Protein AF-A0A7Y2SRS8-F1 (afdb_monomer_lite)

Radius of gyration: 18.99 Å; chains: 1; bounding box: 38×44×47 Å

Foldseek 3Di:
DLVLLLVLLVVLLVVLVFPFDSVLLSVLLVVLCPLVVVLVVLVVVLCVPLVCCVPVPDDGDVVSVVSVVVSVVSNVVSNVSSLQSSLVSSCVRRVHDSVSSNVSNVVSVCVVVVVVVVVVVVVVVVVVVVVD

Secondary structure (DSSP, 8-state):
-HHHHHHHHHHHHHHTT----HHHHHHHHHHHHHHHHHHHHHHHHHHHH-HHHHHT-S---HHHHHHHHHHHHHHHHHHHHHHHHHHHHHHHHHT--HHHHHHHHHHHHHHHHHHHHHHHHHHHHHHHHH--

pLDDT: mean 85.61, std 8.34, range [48.44, 96.94]

Structure (mmCIF, N/CA/C/O backbone):
data_AF-A0A7Y2SRS8-F1
#
_entry.id   AF-A0A7Y2SRS8-F1
#
loop_
_atom_site.group_PDB
_atom_site.id
_atom_site.type_symbol
_atom_site.label_atom_id
_atom_site.label_alt_id
_atom_site.label_comp_id
_atom_site.label_asym_id
_atom_site.label_entity_id
_atom_site.label_seq_id
_atom_site.pdbx_PDB_ins_code
_atom_site.Cartn_x
_atom_site.Cartn_y
_atom_site.Cartn_z
_atom_site.occupancy
_atom_site.B_iso_or_equiv
_atom_site.auth_seq_id
_atom_site.auth_comp_id
_atom_site.auth_asym_id
_atom_site.auth_atom_id
_atom_site.pdbx_PDB_model_num
ATOM 1 N N . ALA A 1 1 ? -10.007 -7.774 -0.965 1.00 58.06 1 ALA A N 1
ATOM 2 C CA . ALA A 1 1 ? -9.001 -7.180 -0.054 1.00 58.06 1 ALA A CA 1
ATOM 3 C C . ALA A 1 1 ? -9.619 -6.238 0.989 1.00 58.06 1 ALA A C 1
ATOM 5 O O . ALA A 1 1 ? -9.533 -6.548 2.168 1.00 58.06 1 ALA A O 1
ATOM 6 N N . LEU A 1 2 ? -10.290 -5.143 0.593 1.00 61.31 2 LEU A N 1
ATOM 7 C CA . LEU A 1 2 ? -10.802 -4.108 1.519 1.00 61.31 2 LEU A CA 1
ATOM 8 C C . LEU A 1 2 ? -11.770 -4.617 2.604 1.00 61.31 2 LEU A C 1
ATOM 10 O O . LEU A 1 2 ? -11.689 -4.177 3.746 1.00 61.31 2 LEU A O 1
ATOM 14 N N . VAL A 1 3 ? -12.655 -5.565 2.274 1.00 69.94 3 VAL A N 1
ATOM 15 C CA . VAL A 1 3 ? -13.598 -6.151 3.246 1.00 69.94 3 VAL A CA 1
ATOM 16 C C . VAL A 1 3 ? -12.857 -6.960 4.317 1.00 69.94 3 VAL A C 1
ATOM 18 O O . VAL A 1 3 ? -13.053 -6.721 5.504 1.00 69.94 3 VAL A O 1
ATOM 21 N N . ILE A 1 4 ? -11.954 -7.858 3.909 1.00 71.69 4 ILE A N 1
ATOM 22 C CA . ILE A 1 4 ? -11.158 -8.702 4.818 1.00 71.69 4 ILE A CA 1
ATOM 23 C C . ILE A 1 4 ? -10.195 -7.843 5.653 1.00 71.69 4 ILE A C 1
ATOM 25 O O . ILE A 1 4 ? -10.152 -7.979 6.873 1.00 71.69 4 ILE A O 1
ATOM 29 N N . GLY A 1 5 ? -9.484 -6.903 5.020 1.00 70.94 5 GLY A N 1
ATOM 30 C CA . GLY A 1 5 ? -8.592 -5.969 5.713 1.00 70.94 5 GLY A CA 1
ATOM 31 C C . GLY A 1 5 ? -9.335 -5.091 6.721 1.00 70.94 5 GLY A C 1
ATOM 32 O O . GLY A 1 5 ? -8.881 -4.929 7.849 1.00 70.94 5 GLY A O 1
ATOM 33 N N . GLY A 1 6 ? -10.524 -4.595 6.366 1.00 71.75 6 GLY A N 1
ATOM 34 C CA . GLY A 1 6 ? -11.374 -3.828 7.278 1.00 71.75 6 GLY A CA 1
ATOM 35 C C . GLY A 1 6 ? -11.867 -4.636 8.481 1.00 71.75 6 GLY A C 1
ATOM 36 O O . GLY A 1 6 ? -11.939 -4.095 9.583 1.00 71.75 6 GLY A O 1
ATOM 37 N N . VAL A 1 7 ? -12.169 -5.927 8.303 1.00 79.62 7 VAL A N 1
ATOM 38 C CA . VAL A 1 7 ? -12.534 -6.827 9.410 1.00 79.62 7 VAL A CA 1
ATOM 39 C C . VAL A 1 7 ? -11.340 -7.053 10.337 1.00 79.62 7 VAL A C 1
ATOM 41 O O . VAL A 1 7 ? -11.478 -6.865 11.543 1.00 79.62 7 VAL A O 1
ATOM 44 N N . LEU A 1 8 ? -10.166 -7.385 9.792 1.00 78.69 8 LEU A N 1
ATOM 45 C CA . LEU A 1 8 ? -8.952 -7.610 10.584 1.00 78.69 8 LEU A CA 1
ATOM 46 C C . LEU A 1 8 ? -8.548 -6.365 11.377 1.00 78.69 8 LEU A C 1
ATOM 48 O O . LEU A 1 8 ? -8.321 -6.455 12.581 1.00 78.69 8 LEU A O 1
ATOM 52 N N . LEU A 1 9 ? -8.534 -5.196 10.733 1.00 75.56 9 LEU A N 1
ATOM 53 C CA . LEU A 1 9 ? -8.201 -3.929 11.385 1.00 75.56 9 LEU A CA 1
ATOM 54 C C . LEU A 1 9 ? -9.210 -3.552 12.466 1.00 75.56 9 LEU A C 1
ATOM 56 O O . LEU A 1 9 ? -8.812 -3.089 13.531 1.00 75.56 9 LEU A O 1
ATOM 60 N N . ARG A 1 10 ? -10.504 -3.799 12.240 1.00 80.56 10 ARG A N 1
ATOM 61 C CA . ARG A 1 10 ? -11.531 -3.566 13.260 1.00 80.56 10 ARG A CA 1
ATOM 62 C C . ARG A 1 10 ? -11.349 -4.488 14.464 1.00 80.56 10 ARG A C 1
ATOM 64 O O . ARG A 1 10 ? -11.487 -4.033 15.598 1.00 80.56 10 ARG A O 1
ATOM 71 N N . THR A 1 11 ? -11.065 -5.768 14.234 1.00 79.19 11 THR A N 1
ATOM 72 C CA . THR A 1 11 ? -10.855 -6.752 15.304 1.00 79.19 11 THR A CA 1
ATOM 73 C C . THR A 1 11 ? -9.582 -6.444 16.090 1.00 79.19 11 THR A C 1
ATOM 75 O O . THR A 1 11 ? -9.633 -6.376 17.316 1.00 79.19 11 THR A O 1
ATOM 78 N N . ALA A 1 12 ? -8.472 -6.153 15.407 1.00 75.69 12 ALA A N 1
ATOM 79 C CA . ALA A 1 12 ? -7.213 -5.758 16.036 1.00 75.69 12 ALA A CA 1
ATOM 80 C C . ALA A 1 12 ? -7.346 -4.426 16.793 1.00 75.69 12 ALA A C 1
ATOM 82 O O . ALA A 1 12 ? -6.947 -4.329 17.950 1.00 75.69 12 ALA A O 1
ATOM 83 N N . GLY A 1 13 ? -7.983 -3.418 16.188 1.00 72.00 13 GLY A N 1
ATOM 84 C CA . GLY A 1 13 ? -8.231 -2.120 16.816 1.00 72.00 13 GLY A CA 1
ATOM 85 C C . GLY A 1 13 ? -9.097 -2.223 18.071 1.00 72.00 13 GLY A C 1
ATOM 86 O O . GLY A 1 13 ? -8.823 -1.547 19.058 1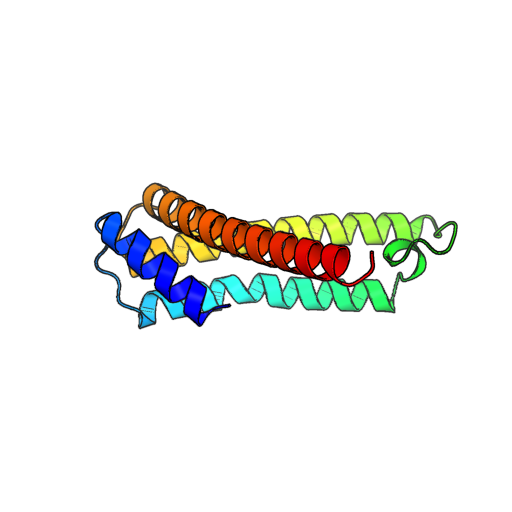.00 72.00 13 GLY A O 1
ATOM 87 N N . ARG A 1 14 ? -10.100 -3.111 18.082 1.00 81.25 14 ARG A N 1
ATOM 88 C CA . ARG A 1 14 ? -10.890 -3.423 19.287 1.00 81.25 14 ARG A CA 1
ATOM 89 C C . ARG A 1 14 ? -10.083 -4.155 20.352 1.00 81.25 14 ARG A C 1
ATOM 91 O O . ARG A 1 14 ? -10.175 -3.788 21.517 1.00 81.25 14 ARG A O 1
ATOM 98 N N . GLY A 1 15 ? -9.279 -5.144 19.959 1.00 74.38 15 GLY A N 1
ATOM 99 C CA . GLY A 1 15 ? -8.370 -5.849 20.871 1.00 74.38 15 GLY A CA 1
ATOM 100 C C . GLY A 1 15 ? -7.358 -4.906 21.525 1.00 74.38 15 GLY A C 1
ATOM 101 O O . GLY A 1 15 ? -7.018 -5.065 22.691 1.00 74.38 15 GLY A O 1
ATOM 102 N N . LEU A 1 16 ? -6.960 -3.854 20.809 1.00 77.81 16 LEU A N 1
ATOM 103 C CA . LEU A 1 16 ? -6.149 -2.758 21.324 1.00 77.81 16 LEU A CA 1
ATOM 104 C C . LEU A 1 16 ? -6.997 -1.612 21.888 1.00 77.81 16 LEU A C 1
ATOM 106 O O . LEU A 1 16 ? -6.545 -0.475 21.837 1.00 77.81 16 LEU A O 1
ATOM 110 N N . GLY A 1 17 ? -8.188 -1.865 22.439 1.00 75.50 17 GLY A N 1
ATOM 111 C CA . GLY A 1 17 ? -8.979 -0.907 23.228 1.00 75.50 17 GLY A CA 1
ATOM 112 C C . GLY A 1 17 ? -9.702 0.199 22.450 1.00 75.50 17 GLY A C 1
ATOM 113 O O . GLY A 1 17 ? -10.091 1.198 23.046 1.00 75.50 17 GLY A O 1
ATOM 114 N N . GLY A 1 18 ? -9.866 0.056 21.137 1.00 77.50 18 GLY A N 1
ATOM 115 C CA . GLY A 1 18 ? -10.568 1.016 20.289 1.00 77.50 18 GLY A CA 1
ATOM 116 C C . GLY A 1 18 ? -12.067 0.746 20.137 1.00 77.50 18 GLY A C 1
ATOM 117 O O . GLY A 1 18 ? -12.487 -0.401 19.991 1.00 77.50 18 GLY A O 1
ATOM 118 N N . ALA A 1 19 ? -12.879 1.802 20.047 1.00 79.62 19 ALA A N 1
ATOM 119 C CA . ALA A 1 19 ? -14.348 1.707 19.977 1.00 79.62 19 ALA A CA 1
ATOM 120 C C . ALA A 1 19 ? -14.936 1.789 18.548 1.00 79.62 19 ALA A C 1
ATOM 122 O O . ALA A 1 19 ? -16.150 1.861 18.365 1.00 79.62 19 ALA A O 1
ATOM 123 N N . GLY A 1 20 ? -14.085 1.763 17.520 1.00 73.56 20 GLY A N 1
ATOM 124 C CA . GLY A 1 20 ? -14.462 2.084 16.144 1.00 73.56 20 GLY A CA 1
ATOM 125 C C . GLY A 1 20 ? -15.493 1.171 15.480 1.00 73.56 20 GLY A C 1
ATOM 126 O O . GLY A 1 20 ? -15.472 -0.062 15.603 1.00 73.56 20 GLY A O 1
ATOM 127 N N . GLY A 1 21 ? -16.395 1.799 14.720 1.00 78.44 21 GLY A N 1
ATOM 128 C CA . GLY A 1 21 ? -17.365 1.138 13.847 1.00 78.44 21 GLY A CA 1
ATOM 129 C C . GLY A 1 21 ? -16.779 0.775 12.474 1.00 78.44 21 GLY A C 1
ATOM 130 O O . GLY A 1 21 ? -15.850 1.409 11.984 1.00 78.44 21 GLY A O 1
ATOM 131 N N . ALA A 1 22 ? -17.355 -0.227 11.796 1.00 77.25 22 ALA A N 1
ATOM 132 C CA . ALA A 1 22 ? -16.854 -0.682 10.485 1.00 77.25 22 ALA A CA 1
ATOM 133 C C . ALA A 1 22 ? -16.962 0.392 9.397 1.00 77.25 22 ALA A C 1
ATOM 135 O O . ALA A 1 22 ? -16.149 0.388 8.480 1.00 77.25 22 ALA A O 1
ATOM 136 N N . GLY A 1 23 ? -17.949 1.292 9.479 1.00 79.56 23 GLY A N 1
ATOM 137 C CA . GLY A 1 23 ? -18.079 2.404 8.536 1.00 79.56 23 GLY A CA 1
ATOM 138 C C . GLY A 1 23 ? -16.846 3.309 8.549 1.00 79.56 23 GLY A C 1
ATOM 139 O O . GLY A 1 23 ? -16.258 3.535 7.497 1.00 79.56 23 GLY A O 1
ATOM 140 N N . ALA A 1 24 ? -16.408 3.720 9.742 1.00 81.06 24 ALA A N 1
ATOM 141 C CA . ALA A 1 24 ? -15.254 4.599 9.930 1.00 81.06 24 ALA A CA 1
ATOM 142 C C . ALA A 1 24 ? -13.924 3.934 9.530 1.00 81.06 24 ALA A C 1
ATOM 144 O O . ALA A 1 24 ? -13.079 4.554 8.888 1.00 81.06 24 ALA A O 1
ATOM 145 N N . VAL A 1 25 ? -13.746 2.644 9.841 1.00 79.94 25 VAL A N 1
ATOM 146 C CA . VAL A 1 25 ? -12.550 1.896 9.407 1.00 79.94 25 VAL A CA 1
ATOM 147 C C . VAL A 1 25 ? -12.502 1.788 7.878 1.00 79.94 25 VAL A C 1
ATOM 149 O O . VAL A 1 25 ? -11.448 1.974 7.273 1.00 79.94 25 VAL A O 1
ATOM 152 N N . ARG A 1 26 ? -13.646 1.533 7.225 1.00 81.25 26 ARG A N 1
ATOM 153 C CA . ARG A 1 26 ? -13.722 1.455 5.757 1.00 81.25 26 ARG A CA 1
ATOM 154 C C . ARG A 1 26 ? -13.462 2.795 5.079 1.00 81.25 26 ARG A C 1
ATOM 156 O O . ARG A 1 26 ? -12.784 2.802 4.059 1.00 81.25 26 ARG A O 1
ATOM 163 N N . SER A 1 27 ? -13.971 3.905 5.615 1.00 81.81 27 SER A N 1
ATOM 164 C CA . SER A 1 27 ? -13.697 5.227 5.043 1.00 81.81 27 SER A CA 1
ATOM 165 C C . SER A 1 27 ? -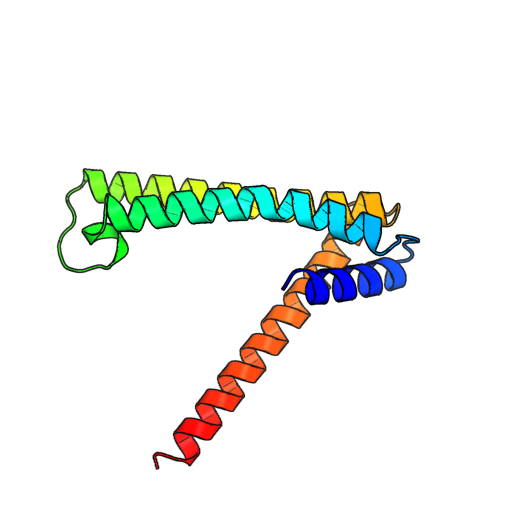12.216 5.589 5.157 1.00 81.81 27 SER A C 1
ATOM 167 O O . SER A 1 27 ? -11.639 6.066 4.186 1.00 81.81 27 SER A O 1
ATOM 169 N N . GLY A 1 28 ? -11.571 5.284 6.289 1.00 81.25 28 GLY A N 1
ATOM 170 C CA . GLY A 1 28 ? -10.120 5.445 6.443 1.00 81.25 28 GLY A CA 1
ATOM 171 C C . GLY A 1 28 ? -9.319 4.607 5.437 1.00 81.25 28 GLY A C 1
ATOM 172 O O . GLY A 1 28 ? -8.396 5.107 4.798 1.00 81.25 28 GLY A O 1
ATOM 173 N N . LEU A 1 29 ? -9.722 3.351 5.221 1.00 80.69 29 LEU A N 1
ATOM 174 C CA . LEU A 1 29 ? -9.115 2.484 4.206 1.00 80.69 29 LEU A CA 1
ATOM 175 C C . LEU A 1 29 ? -9.341 2.968 2.769 1.00 80.69 29 LEU A C 1
ATOM 177 O O . LEU A 1 29 ? -8.460 2.793 1.930 1.00 80.69 29 LEU A O 1
ATOM 181 N N . ALA A 1 30 ? -10.495 3.566 2.471 1.00 86.44 30 ALA A N 1
ATOM 182 C CA . ALA A 1 30 ? -10.773 4.115 1.147 1.00 86.44 30 ALA A CA 1
ATOM 183 C C . ALA A 1 30 ? -9.799 5.254 0.803 1.00 86.44 30 ALA A C 1
ATOM 185 O O . ALA A 1 30 ? -9.268 5.292 -0.303 1.00 86.44 30 ALA A O 1
ATOM 186 N N . TRP A 1 31 ? -9.482 6.117 1.772 1.00 85.69 31 TRP A N 1
ATOM 187 C CA . TRP A 1 31 ? -8.459 7.153 1.600 1.00 85.69 31 TRP A CA 1
ATOM 188 C C . TRP A 1 31 ? -7.059 6.571 1.415 1.00 85.69 31 TRP A C 1
ATOM 190 O O . TRP A 1 31 ? -6.316 7.020 0.545 1.00 85.69 31 TRP A O 1
ATOM 200 N N . ALA A 1 32 ? -6.719 5.521 2.163 1.00 87.94 32 ALA A N 1
ATOM 201 C CA . ALA A 1 32 ? -5.450 4.817 1.993 1.00 87.94 32 ALA A CA 1
ATOM 202 C C . ALA A 1 32 ? -5.308 4.121 0.625 1.00 87.94 32 ALA A C 1
ATOM 204 O O . ALA A 1 32 ? -4.186 3.832 0.204 1.00 87.94 32 ALA A O 1
ATOM 205 N N . ALA A 1 33 ? -6.417 3.864 -0.077 1.00 87.94 33 ALA A N 1
ATOM 206 C CA . ALA A 1 33 ? -6.413 3.286 -1.418 1.00 87.94 33 ALA A CA 1
ATOM 207 C C . ALA A 1 33 ? -6.096 4.311 -2.523 1.00 87.94 33 ALA A C 1
ATOM 209 O O . ALA A 1 33 ? -5.646 3.910 -3.594 1.00 87.94 33 ALA A O 1
ATOM 210 N N . ALA A 1 34 ? -6.273 5.616 -2.288 1.00 90.25 34 ALA A N 1
ATOM 211 C CA . ALA A 1 34 ? -6.011 6.633 -3.309 1.00 90.25 34 ALA A CA 1
ATOM 212 C C . ALA A 1 34 ? -4.535 6.664 -3.774 1.00 90.25 34 ALA A C 1
ATOM 214 O O . ALA A 1 34 ? -4.308 6.620 -4.985 1.00 90.25 34 ALA A O 1
ATOM 215 N N . PRO A 1 35 ? -3.518 6.622 -2.882 1.00 91.38 35 PRO A N 1
ATOM 216 C CA . PRO A 1 35 ? -2.124 6.490 -3.313 1.00 91.38 35 PRO A CA 1
ATOM 217 C C . PRO A 1 35 ? -1.841 5.189 -4.075 1.00 91.38 35 PRO A C 1
ATOM 219 O O . PRO A 1 35 ? -1.018 5.185 -4.983 1.00 91.38 35 PRO A O 1
ATOM 222 N N . GLN A 1 36 ? -2.544 4.097 -3.754 1.00 92.00 36 GLN A N 1
ATOM 223 C CA . GLN A 1 36 ? -2.402 2.822 -4.468 1.00 92.00 36 GLN A CA 1
ATOM 224 C C . GLN A 1 36 ? -2.959 2.913 -5.891 1.00 92.00 36 GLN A C 1
ATOM 226 O O . GLN A 1 36 ? -2.338 2.422 -6.829 1.00 92.00 36 GLN A O 1
ATOM 231 N N . ALA A 1 37 ? -4.100 3.585 -6.071 1.00 92.12 37 ALA A N 1
ATOM 232 C CA . ALA A 1 37 ? -4.658 3.849 -7.393 1.00 92.12 37 ALA A CA 1
ATOM 233 C C . ALA A 1 37 ? -3.717 4.731 -8.232 1.00 92.12 37 ALA A C 1
ATOM 235 O O . ALA A 1 37 ? -3.480 4.430 -9.399 1.00 92.12 37 ALA A O 1
ATOM 236 N N . ALA A 1 38 ? -3.123 5.768 -7.633 1.00 93.31 38 ALA A N 1
ATOM 237 C CA . ALA A 1 38 ? -2.107 6.585 -8.297 1.00 93.31 38 ALA A CA 1
ATOM 238 C C . ALA A 1 38 ? -0.865 5.760 -8.678 1.00 93.31 38 ALA A C 1
ATOM 240 O O . ALA A 1 38 ? -0.378 5.867 -9.801 1.00 93.31 38 ALA A O 1
ATOM 241 N N . GLY A 1 39 ? -0.397 4.887 -7.780 1.00 94.50 39 GLY A N 1
ATOM 242 C CA . GLY A 1 39 ? 0.711 3.969 -8.048 1.00 94.50 39 GLY A CA 1
ATOM 243 C C . GLY A 1 39 ? 0.399 3.040 -9.219 1.00 94.50 39 GLY A C 1
ATOM 244 O O . GLY A 1 39 ? 1.210 2.902 -10.128 1.00 94.50 39 GLY A O 1
ATOM 245 N N . LEU A 1 40 ? -0.813 2.485 -9.280 1.00 92.81 40 LEU A N 1
ATOM 246 C CA . LEU A 1 40 ? -1.241 1.661 -10.410 1.0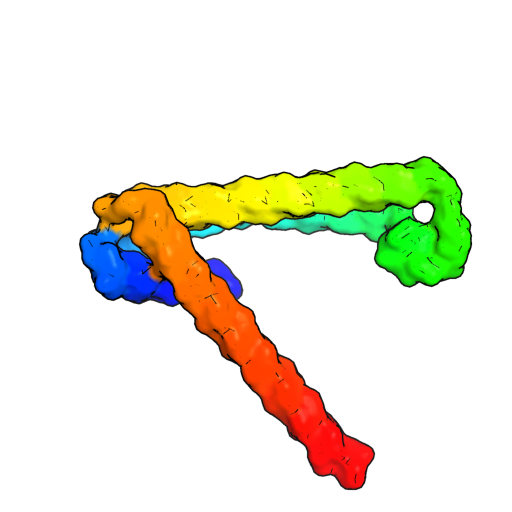0 92.81 40 LEU A CA 1
ATOM 247 C C . LEU A 1 40 ? -1.176 2.427 -11.740 1.00 92.81 40 LEU A C 1
ATOM 249 O O . LEU A 1 40 ? -0.706 1.877 -12.731 1.00 92.81 40 LEU A O 1
ATOM 253 N N . LEU A 1 41 ? -1.600 3.694 -11.767 1.00 94.88 41 LEU A N 1
ATOM 254 C CA . LEU A 1 41 ? -1.504 4.526 -12.971 1.00 94.88 41 LEU A CA 1
ATOM 255 C C . LEU A 1 41 ? -0.049 4.772 -13.388 1.00 94.88 41 LEU A C 1
ATOM 257 O O . LEU A 1 41 ? 0.261 4.677 -14.574 1.00 94.88 41 LEU A O 1
ATOM 261 N N . ILE A 1 42 ? 0.847 5.033 -12.429 1.00 94.06 42 ILE A N 1
ATOM 262 C CA . ILE A 1 42 ? 2.289 5.160 -12.698 1.00 94.06 42 ILE A CA 1
ATOM 263 C C . ILE A 1 42 ? 2.825 3.859 -13.286 1.00 94.06 42 ILE A C 1
ATOM 265 O O . ILE A 1 42 ? 3.508 3.890 -14.304 1.00 94.06 42 ILE A O 1
ATOM 269 N N . TRP A 1 43 ? 2.477 2.718 -12.692 1.00 93.88 43 TRP A N 1
ATOM 270 C CA . TRP A 1 43 ? 2.907 1.412 -13.177 1.00 93.88 43 TRP A CA 1
ATOM 271 C C . TRP A 1 43 ? 2.431 1.149 -14.609 1.00 93.88 43 TRP A C 1
ATOM 273 O O . TRP A 1 43 ? 3.241 0.804 -15.463 1.00 93.88 43 TRP A O 1
ATOM 283 N N . LEU A 1 44 ? 1.153 1.400 -14.914 1.00 94.12 44 LEU A N 1
ATOM 284 C CA . LEU A 1 44 ? 0.623 1.286 -16.278 1.00 94.12 44 LEU A CA 1
ATOM 285 C C . LEU A 1 44 ? 1.363 2.212 -17.257 1.00 94.12 44 LEU A C 1
ATOM 287 O O . LEU A 1 44 ? 1.690 1.799 -18.370 1.00 94.12 44 LEU A O 1
ATOM 291 N N . GLY A 1 45 ? 1.679 3.438 -16.831 1.00 92.88 45 GLY A N 1
ATOM 292 C CA . GLY A 1 45 ? 2.504 4.369 -17.597 1.00 92.88 45 GLY A CA 1
ATOM 293 C C . GLY A 1 45 ? 3.916 3.839 -17.855 1.00 92.88 45 GLY A C 1
ATOM 294 O O . GLY A 1 45 ? 4.403 3.940 -18.978 1.00 92.88 45 GLY A O 1
ATOM 295 N N . GLN A 1 46 ? 4.560 3.216 -16.864 1.00 91.69 46 GLN A N 1
ATOM 296 C CA . GLN A 1 46 ? 5.880 2.601 -17.037 1.00 91.69 46 GLN A CA 1
ATOM 297 C C . GLN A 1 46 ? 5.854 1.482 -18.076 1.00 91.69 46 GLN A C 1
ATOM 299 O O . GLN A 1 46 ? 6.703 1.459 -18.967 1.00 91.69 46 GLN A O 1
ATOM 304 N N . LEU A 1 47 ? 4.857 0.596 -18.001 1.00 90.12 47 LEU A N 1
ATOM 305 C CA . LEU A 1 47 ? 4.717 -0.504 -18.954 1.00 90.12 47 LEU A CA 1
ATOM 306 C C . LEU A 1 47 ? 4.530 -0.001 -20.391 1.00 90.12 47 LEU A C 1
ATOM 308 O O . LEU A 1 47 ? 5.044 -0.615 -21.322 1.00 90.12 47 LEU A O 1
ATOM 312 N N . ALA A 1 48 ? 3.807 1.108 -20.568 1.00 91.75 48 ALA A N 1
ATOM 313 C CA . ALA A 1 48 ? 3.542 1.690 -21.880 1.00 91.75 48 ALA A CA 1
ATOM 314 C C . ALA A 1 48 ? 4.725 2.505 -22.434 1.00 91.75 48 ALA A C 1
ATOM 316 O O . ALA A 1 48 ? 4.996 2.451 -23.632 1.00 91.75 48 ALA A O 1
ATOM 317 N N . LEU A 1 49 ? 5.413 3.276 -21.585 1.00 92.00 49 LEU A N 1
ATOM 318 C CA . LEU A 1 49 ? 6.376 4.297 -22.020 1.00 92.00 49 LEU A CA 1
ATOM 319 C C . LEU A 1 49 ? 7.839 3.854 -21.919 1.00 92.00 49 LEU A C 1
ATOM 321 O O . LEU A 1 49 ? 8.668 4.308 -22.705 1.00 92.00 49 LEU A O 1
ATOM 325 N N . ILE A 1 50 ? 8.169 2.983 -20.963 1.00 92.00 50 ILE A N 1
ATOM 326 C CA . ILE A 1 50 ? 9.531 2.478 -20.732 1.00 92.00 50 ILE A CA 1
ATOM 327 C C . ILE A 1 50 ? 9.551 0.942 -20.602 1.00 92.00 50 ILE A C 1
ATOM 329 O O . ILE A 1 50 ? 10.023 0.390 -19.599 1.00 92.00 50 ILE A O 1
ATOM 333 N N . PRO A 1 51 ? 9.044 0.207 -21.613 1.00 87.44 51 PRO A N 1
ATOM 334 C CA . PRO A 1 51 ? 8.900 -1.246 -21.540 1.00 87.44 51 PRO A CA 1
ATOM 335 C C . PRO A 1 51 ? 10.241 -1.981 -21.427 1.00 87.44 51 PRO A C 1
ATOM 337 O O . PRO A 1 51 ? 10.311 -3.003 -20.747 1.00 87.44 51 PRO A O 1
ATOM 340 N N . ALA A 1 52 ? 11.320 -1.469 -22.034 1.00 86.31 52 ALA A N 1
ATOM 341 C CA . ALA A 1 52 ? 12.626 -2.131 -21.987 1.00 86.31 52 ALA A CA 1
ATOM 342 C C . ALA A 1 52 ? 13.187 -2.173 -20.555 1.00 86.31 52 ALA A C 1
ATOM 344 O O . ALA A 1 52 ? 13.594 -3.238 -20.094 1.00 86.31 52 ALA A O 1
ATOM 345 N N . ALA A 1 53 ? 13.106 -1.053 -19.827 1.00 84.75 53 ALA A N 1
ATOM 346 C CA . ALA A 1 53 ? 13.478 -0.983 -18.412 1.00 84.75 53 ALA A CA 1
ATOM 347 C C . ALA A 1 53 ? 12.501 -1.743 -17.487 1.00 84.75 53 ALA A C 1
ATOM 349 O O . ALA A 1 53 ? 12.886 -2.167 -16.401 1.00 84.75 53 ALA A O 1
ATOM 350 N N . SER A 1 54 ? 11.243 -1.938 -17.905 1.00 84.56 54 SER A N 1
ATOM 351 C CA . SER A 1 54 ? 10.213 -2.606 -17.090 1.00 84.56 54 SER A CA 1
ATOM 352 C C . SER A 1 54 ? 10.233 -4.136 -17.197 1.00 84.56 54 SER A C 1
ATOM 354 O O . SER A 1 54 ? 9.927 -4.817 -16.221 1.00 84.56 54 SER A O 1
ATOM 356 N N . PHE A 1 55 ? 10.577 -4.683 -18.368 1.00 83.38 55 PHE A N 1
ATOM 357 C CA . PHE A 1 55 ? 10.513 -6.125 -18.649 1.00 83.38 55 PHE A CA 1
ATOM 358 C C . PHE A 1 55 ? 11.883 -6.795 -18.860 1.00 83.38 55 PHE A C 1
ATOM 360 O O . PHE A 1 55 ? 11.940 -8.018 -18.946 1.00 83.38 55 PHE A O 1
ATOM 367 N N . GLY A 1 56 ? 12.985 -6.037 -18.929 1.00 70.19 56 GLY A N 1
ATOM 368 C CA . GLY A 1 56 ? 14.346 -6.596 -18.952 1.00 70.19 56 GLY A CA 1
ATOM 369 C C . GLY A 1 56 ? 14.763 -7.262 -20.271 1.00 70.19 56 GLY A C 1
ATOM 370 O O . GLY A 1 56 ? 15.565 -8.190 -20.264 1.00 70.19 56 GLY A O 1
ATOM 371 N N . GLY A 1 57 ? 14.226 -6.803 -21.408 1.00 63.44 57 GLY A N 1
ATOM 372 C CA . GLY A 1 57 ? 14.420 -7.421 -22.733 1.00 63.44 57 GLY A CA 1
ATOM 373 C C . GLY A 1 57 ? 15.666 -6.989 -23.527 1.00 63.44 57 GLY A C 1
ATOM 374 O O . GLY A 1 57 ? 15.780 -7.341 -24.698 1.00 63.44 57 GLY A O 1
ATOM 375 N N . GLY A 1 58 ? 16.577 -6.207 -22.942 1.00 67.81 58 GLY A N 1
ATOM 376 C CA . GLY A 1 58 ? 17.784 -5.688 -23.600 1.00 67.81 58 GLY A CA 1
ATOM 377 C C . GLY A 1 58 ? 18.383 -4.493 -22.851 1.00 67.81 58 GLY A C 1
ATOM 378 O O . GLY A 1 58 ? 17.844 -4.079 -21.826 1.00 67.81 58 GLY A O 1
ATOM 379 N N . ALA A 1 59 ? 19.486 -3.925 -23.355 1.00 78.44 59 ALA A N 1
ATOM 380 C CA . ALA A 1 59 ? 20.063 -2.705 -22.785 1.00 78.44 59 ALA A CA 1
ATOM 381 C C . ALA A 1 59 ? 19.095 -1.528 -22.991 1.00 78.44 59 ALA A C 1
ATOM 383 O O . ALA A 1 59 ? 18.851 -1.105 -24.124 1.00 78.44 59 ALA A O 1
ATOM 384 N N . ALA A 1 60 ? 18.514 -1.025 -21.903 1.00 84.12 60 ALA A N 1
ATOM 385 C CA . ALA A 1 60 ? 17.654 0.146 -21.944 1.00 84.12 60 ALA A CA 1
ATOM 386 C C . ALA A 1 60 ? 18.484 1.402 -22.252 1.00 84.12 60 ALA A C 1
ATOM 388 O O . ALA A 1 60 ? 19.669 1.496 -21.930 1.00 84.12 60 ALA A O 1
ATOM 389 N N . ALA A 1 61 ? 17.866 2.388 -22.903 1.00 89.19 61 ALA A N 1
ATOM 390 C CA . ALA A 1 61 ? 18.509 3.685 -23.061 1.00 89.19 61 ALA A CA 1
ATOM 391 C C . ALA A 1 61 ? 18.654 4.355 -21.676 1.00 89.19 61 ALA A C 1
ATOM 393 O O . ALA A 1 61 ? 17.706 4.277 -20.893 1.00 89.19 61 ALA A O 1
ATOM 394 N N . PRO A 1 62 ? 19.748 5.088 -21.379 1.00 91.31 62 PRO A N 1
ATOM 395 C CA . PRO A 1 62 ? 19.994 5.648 -20.041 1.00 91.31 62 PRO A CA 1
ATOM 396 C C . PRO A 1 62 ? 18.855 6.513 -19.475 1.00 91.31 62 PRO A C 1
ATOM 398 O O . PRO A 1 62 ? 18.636 6.569 -18.267 1.00 91.31 62 PRO A O 1
ATOM 401 N N . TRP A 1 63 ? 18.092 7.183 -20.344 1.00 92.19 63 TRP A N 1
ATOM 402 C CA . TRP A 1 63 ? 16.929 7.966 -19.928 1.00 92.19 63 TRP A CA 1
ATOM 403 C C . TRP A 1 63 ? 15.769 7.092 -19.419 1.00 92.19 63 TRP A C 1
ATOM 405 O O . TRP A 1 63 ? 15.023 7.535 -18.549 1.00 92.19 63 TRP A O 1
ATOM 415 N N . GLN A 1 64 ? 15.618 5.860 -19.923 1.00 92.31 64 GLN A N 1
ATOM 416 C CA . GLN A 1 64 ? 14.618 4.906 -19.434 1.00 92.31 64 GLN A CA 1
ATOM 417 C C . GLN A 1 64 ? 14.992 4.373 -18.055 1.00 92.31 64 GLN A C 1
ATOM 419 O O . GLN A 1 64 ? 14.110 4.251 -17.212 1.00 92.31 64 GLN A O 1
ATOM 424 N N . ASP A 1 65 ? 16.279 4.120 -17.801 1.00 90.06 65 ASP A N 1
ATOM 425 C CA . ASP A 1 65 ? 16.761 3.701 -16.478 1.00 90.06 65 ASP A CA 1
ATOM 426 C C . ASP A 1 65 ? 16.533 4.798 -15.436 1.00 90.06 65 ASP A C 1
ATOM 428 O O . ASP A 1 65 ? 16.021 4.538 -14.345 1.00 90.06 65 ASP A O 1
ATOM 432 N N . LEU A 1 66 ? 16.829 6.052 -15.795 1.00 93.06 66 LEU A N 1
ATOM 433 C CA . LEU A 1 66 ? 16.527 7.202 -14.947 1.00 93.06 66 LEU A CA 1
ATOM 434 C C . LEU A 1 66 ? 15.018 7.330 -14.690 1.00 93.06 66 LEU A C 1
ATOM 436 O O . LEU A 1 66 ? 14.599 7.511 -13.547 1.00 93.06 66 LEU A O 1
ATOM 440 N N . ALA A 1 67 ? 14.188 7.203 -15.729 1.00 93.00 67 ALA A N 1
ATOM 441 C CA . ALA A 1 67 ? 12.735 7.247 -15.588 1.00 93.00 67 ALA A CA 1
ATOM 442 C C . ALA A 1 67 ? 12.207 6.101 -14.708 1.00 93.00 67 ALA A C 1
ATOM 444 O O . ALA A 1 67 ? 11.343 6.329 -13.859 1.00 93.00 67 ALA A O 1
ATOM 445 N N . ALA A 1 68 ? 12.752 4.890 -14.848 1.00 91.44 68 ALA A N 1
ATOM 446 C CA . ALA A 1 68 ? 12.415 3.750 -14.004 1.00 91.44 68 ALA A CA 1
ATOM 447 C C . ALA A 1 68 ? 12.788 4.013 -12.541 1.00 91.44 68 ALA A C 1
ATOM 449 O O . ALA A 1 68 ? 11.961 3.784 -11.660 1.00 91.44 68 ALA A O 1
ATOM 450 N N . ALA A 1 69 ? 13.980 4.554 -12.272 1.00 91.81 69 ALA A N 1
ATOM 451 C CA . ALA A 1 69 ? 14.415 4.915 -10.924 1.00 91.81 69 ALA A CA 1
ATOM 452 C C . ALA A 1 69 ? 13.500 5.974 -10.281 1.00 91.81 69 ALA A C 1
ATOM 454 O O . ALA A 1 69 ? 13.102 5.829 -9.123 1.00 91.81 69 ALA A O 1
ATOM 455 N N . ILE A 1 70 ? 13.099 7.000 -11.040 1.00 95.00 70 ILE A N 1
ATOM 456 C CA . ILE A 1 70 ? 12.130 8.010 -10.587 1.00 95.00 70 ILE A CA 1
ATOM 457 C C . ILE A 1 70 ? 10.788 7.355 -10.252 1.00 95.00 70 ILE A C 1
ATOM 459 O O . ILE A 1 70 ? 10.216 7.626 -9.195 1.00 95.00 70 ILE A O 1
ATOM 463 N N . CYS A 1 71 ? 10.294 6.465 -11.114 1.00 94.19 71 CYS A N 1
ATOM 464 C CA . CYS A 1 71 ? 9.039 5.764 -10.868 1.00 94.19 71 CYS A CA 1
ATOM 465 C C . CYS A 1 71 ? 9.122 4.857 -9.633 1.00 94.19 71 CYS A C 1
ATOM 467 O O . CYS A 1 71 ? 8.190 4.844 -8.836 1.00 94.19 71 CYS A O 1
ATOM 469 N N . TRP A 1 72 ? 10.240 4.155 -9.417 1.00 93.12 72 TRP A N 1
ATOM 470 C CA . TRP A 1 72 ? 10.482 3.391 -8.188 1.00 93.12 72 TRP A CA 1
ATOM 471 C C . TRP A 1 72 ? 10.440 4.278 -6.943 1.00 93.12 72 TRP A C 1
ATOM 473 O O . TRP A 1 72 ? 9.785 3.925 -5.961 1.00 93.12 72 TRP A O 1
ATOM 483 N N . GLY A 1 73 ? 11.069 5.455 -6.999 1.00 95.19 73 GLY A N 1
ATOM 484 C CA . GLY A 1 73 ? 10.973 6.458 -5.939 1.00 95.19 73 GLY A CA 1
ATOM 485 C C . GLY A 1 73 ? 9.527 6.891 -5.681 1.00 95.19 73 GLY A C 1
ATOM 486 O O . GLY A 1 73 ? 9.082 6.918 -4.533 1.00 95.19 73 GLY A O 1
ATOM 487 N N . ALA A 1 74 ? 8.763 7.156 -6.744 1.00 95.38 74 ALA A N 1
ATOM 488 C CA . ALA A 1 74 ? 7.354 7.525 -6.646 1.00 95.38 74 ALA A CA 1
ATOM 489 C C . ALA A 1 74 ? 6.498 6.406 -6.026 1.00 95.38 74 ALA A C 1
ATOM 491 O O . ALA A 1 74 ? 5.711 6.680 -5.120 1.00 95.38 74 ALA A O 1
ATOM 492 N N . HIS A 1 75 ? 6.687 5.147 -6.435 1.00 94.62 75 HIS A N 1
ATOM 493 C CA . HIS A 1 75 ? 6.016 3.990 -5.827 1.00 94.62 75 HIS A CA 1
ATOM 494 C C . HIS A 1 75 ? 6.331 3.859 -4.342 1.00 94.62 75 HIS A C 1
ATOM 496 O O . HIS A 1 75 ? 5.421 3.648 -3.542 1.00 94.62 75 HIS A O 1
ATOM 502 N N . GLY A 1 76 ? 7.599 4.030 -3.960 1.00 93.56 76 GLY A N 1
ATOM 503 C CA . GLY A 1 76 ? 8.013 4.018 -2.559 1.00 93.56 76 GLY A CA 1
ATOM 504 C C . GLY A 1 76 ? 7.289 5.087 -1.738 1.00 93.56 76 GLY A C 1
ATOM 505 O O . GLY A 1 76 ? 6.697 4.781 -0.702 1.00 93.56 76 GLY A O 1
ATOM 506 N N . LEU A 1 77 ? 7.262 6.329 -2.233 1.00 96.94 77 LEU A N 1
ATOM 507 C CA . LEU A 1 77 ? 6.568 7.443 -1.579 1.00 96.94 77 LEU A CA 1
ATOM 508 C C . LEU A 1 77 ? 5.055 7.208 -1.470 1.00 96.94 77 LEU A C 1
ATOM 510 O O . LEU A 1 77 ? 4.474 7.419 -0.405 1.00 96.94 77 LEU A O 1
ATOM 514 N N . LEU A 1 78 ? 4.415 6.730 -2.540 1.00 95.31 78 LEU A N 1
ATOM 515 C CA . LEU A 1 78 ? 2.986 6.411 -2.544 1.00 95.31 78 LEU A CA 1
ATOM 516 C C . LEU A 1 78 ? 2.653 5.250 -1.602 1.00 95.31 78 LEU A C 1
ATOM 518 O O . LEU A 1 78 ? 1.634 5.294 -0.909 1.00 95.31 78 LEU A O 1
ATOM 522 N N . GLY A 1 79 ? 3.525 4.244 -1.521 1.00 92.88 79 GLY A N 1
ATOM 523 C CA . GLY A 1 79 ? 3.419 3.148 -0.564 1.00 92.88 79 GLY A CA 1
ATOM 524 C C . GLY A 1 79 ? 3.456 3.653 0.879 1.00 92.88 79 GLY A C 1
ATOM 525 O O . GLY A 1 79 ? 2.551 3.351 1.657 1.00 92.88 79 GLY A O 1
ATOM 526 N N . ILE A 1 80 ? 4.439 4.493 1.220 1.00 93.94 80 ILE A N 1
ATOM 527 C CA . ILE A 1 80 ? 4.549 5.119 2.549 1.00 93.94 80 ILE A CA 1
ATOM 528 C C . ILE A 1 80 ? 3.304 5.960 2.862 1.00 93.94 80 ILE A C 1
ATOM 530 O O . ILE A 1 80 ? 2.726 5.823 3.942 1.00 93.94 80 ILE A O 1
ATOM 534 N N . ALA A 1 81 ? 2.845 6.784 1.915 1.00 93.00 81 ALA A N 1
ATOM 535 C CA . ALA A 1 81 ? 1.647 7.605 2.084 1.00 93.00 81 ALA A CA 1
ATOM 536 C C . ALA A 1 81 ? 0.390 6.750 2.318 1.00 93.00 81 ALA A C 1
ATOM 538 O O . ALA A 1 81 ? -0.421 7.062 3.190 1.00 93.00 81 ALA A O 1
ATOM 539 N N . SER A 1 82 ? 0.246 5.642 1.587 1.00 92.75 82 SER A N 1
ATOM 540 C CA . SER A 1 82 ? -0.853 4.689 1.765 1.00 92.75 82 SER A CA 1
ATOM 541 C C . SER A 1 82 ? -0.867 4.091 3.174 1.00 92.75 82 SER A C 1
ATOM 543 O O . SER A 1 82 ? -1.912 4.083 3.827 1.00 92.75 82 SER A O 1
ATOM 545 N N . VAL A 1 83 ? 0.292 3.654 3.680 1.00 90.81 83 VAL A N 1
ATOM 546 C CA . VAL A 1 83 ? 0.421 3.120 5.046 1.00 90.81 83 VAL A CA 1
ATOM 547 C C . VAL A 1 83 ? 0.100 4.196 6.082 1.00 90.81 83 VAL A C 1
ATOM 549 O O . VAL A 1 83 ? -0.682 3.945 6.999 1.00 90.81 83 VAL A O 1
ATOM 552 N N . ALA A 1 84 ? 0.641 5.405 5.921 1.00 91.06 84 ALA A N 1
ATOM 553 C CA . ALA A 1 84 ? 0.396 6.513 6.840 1.00 91.06 84 ALA A CA 1
ATOM 554 C C . ALA A 1 84 ? -1.100 6.859 6.929 1.00 91.06 84 ALA A C 1
ATOM 556 O O . ALA A 1 84 ? -1.645 6.975 8.029 1.00 91.06 84 ALA A O 1
ATOM 557 N N . LEU A 1 85 ? -1.788 6.944 5.785 1.00 90.88 85 LEU A N 1
ATOM 558 C CA . LEU A 1 85 ? -3.233 7.178 5.728 1.00 90.88 85 LEU A CA 1
ATOM 559 C C . LEU A 1 85 ? -4.033 6.019 6.330 1.00 90.88 85 LEU A C 1
ATOM 561 O O . LEU A 1 85 ? -5.013 6.263 7.033 1.00 90.88 85 LEU A O 1
ATOM 565 N N . ALA A 1 86 ? -3.618 4.767 6.112 1.00 88.94 86 ALA A N 1
ATOM 566 C CA . ALA A 1 86 ? -4.277 3.608 6.710 1.00 88.94 86 ALA A CA 1
ATOM 567 C C . ALA A 1 86 ? -4.177 3.634 8.242 1.00 88.94 86 ALA A C 1
ATOM 569 O O . ALA A 1 86 ? -5.183 3.455 8.929 1.00 88.94 86 ALA A O 1
ATOM 570 N N . VAL A 1 87 ? -2.986 3.908 8.782 1.00 91.69 87 VAL A N 1
ATOM 571 C CA . VAL A 1 87 ? -2.751 4.021 10.229 1.00 91.69 87 VAL A CA 1
ATOM 572 C C . VAL A 1 87 ? -3.534 5.192 10.820 1.00 91.69 87 VAL A C 1
ATOM 574 O O . VAL A 1 87 ? -4.218 5.014 11.827 1.00 91.69 87 VAL A O 1
ATOM 577 N N . ALA A 1 88 ? -3.498 6.365 10.182 1.00 89.62 88 ALA A N 1
ATOM 578 C CA . ALA A 1 88 ? -4.262 7.533 10.619 1.00 89.62 88 ALA A CA 1
ATOM 579 C C . ALA A 1 88 ? -5.776 7.270 10.589 1.00 89.62 88 ALA A C 1
ATOM 581 O O . ALA A 1 88 ? -6.483 7.601 11.540 1.00 89.62 88 ALA A O 1
ATOM 582 N N . GLY A 1 89 ? -6.270 6.607 9.540 1.00 88.25 89 GLY A N 1
ATOM 583 C CA . GLY A 1 89 ? -7.667 6.205 9.411 1.00 88.25 89 GLY A CA 1
ATOM 584 C C . GLY A 1 89 ? -8.105 5.231 10.505 1.00 88.25 89 GLY A C 1
ATOM 585 O O . GLY A 1 89 ? -9.175 5.403 11.082 1.00 88.25 89 GLY A O 1
ATOM 586 N N . VAL A 1 90 ? -7.268 4.246 10.848 1.00 87.62 90 VAL A N 1
ATOM 587 C CA . VAL A 1 90 ? -7.527 3.311 11.957 1.00 87.62 90 VAL A CA 1
ATOM 588 C C . VAL A 1 90 ? -7.504 4.035 13.302 1.00 87.62 90 VAL A C 1
ATOM 590 O O . VAL A 1 90 ? -8.407 3.824 14.110 1.00 87.62 90 VAL A O 1
ATOM 593 N N . ALA A 1 91 ? -6.522 4.911 13.536 1.00 89.25 91 ALA A N 1
ATOM 594 C CA . ALA A 1 91 ? -6.420 5.703 14.761 1.00 89.25 91 ALA A CA 1
ATOM 595 C C . ALA A 1 91 ? -7.666 6.570 14.976 1.00 89.25 91 ALA A C 1
ATOM 597 O O . ALA A 1 91 ? -8.278 6.514 16.043 1.00 89.25 91 ALA A O 1
ATOM 598 N N . ALA A 1 92 ? -8.079 7.302 13.937 1.00 87.50 92 ALA A N 1
ATOM 599 C CA . ALA A 1 92 ? -9.272 8.137 13.956 1.00 87.50 92 ALA A CA 1
ATOM 600 C C . ALA A 1 92 ? -10.545 7.303 14.144 1.00 87.50 92 ALA A C 1
ATOM 602 O O . ALA A 1 92 ? -11.375 7.634 14.985 1.00 87.50 92 ALA A O 1
ATOM 603 N N . ALA A 1 93 ? -10.680 6.189 13.416 1.00 87.44 93 ALA A N 1
ATOM 604 C CA . ALA A 1 93 ? -11.851 5.325 13.512 1.00 87.44 93 ALA A CA 1
ATOM 605 C C . ALA A 1 93 ? -12.010 4.706 14.904 1.00 87.44 93 ALA A C 1
ATOM 607 O O . ALA A 1 93 ? -13.135 4.520 15.354 1.00 87.44 93 ALA A O 1
ATOM 608 N N . HIS A 1 94 ? -10.907 4.362 15.571 1.00 85.25 94 HIS A N 1
ATOM 609 C CA . HIS A 1 94 ? -10.914 3.675 16.861 1.00 85.25 94 HIS A CA 1
ATOM 610 C C . HIS A 1 94 ? -10.712 4.589 18.075 1.00 85.25 94 HIS A C 1
ATOM 612 O O . HIS A 1 94 ? -10.828 4.089 19.194 1.00 85.25 94 HIS A O 1
ATOM 618 N N . HIS A 1 95 ? -10.447 5.884 17.873 1.00 88.50 95 HIS A N 1
ATOM 619 C CA . HIS A 1 95 ? -10.063 6.840 18.921 1.00 88.50 95 HIS A CA 1
ATOM 620 C C . HIS A 1 95 ? -8.864 6.357 19.758 1.00 88.50 95 HIS A C 1
ATOM 622 O O . HIS A 1 95 ? -8.859 6.438 20.984 1.00 88.50 95 HIS A O 1
ATOM 628 N N . ILE A 1 96 ? -7.842 5.824 19.086 1.00 88.94 96 ILE A N 1
ATOM 629 C CA . ILE A 1 96 ? -6.611 5.317 19.711 1.00 88.94 96 ILE A CA 1
ATOM 630 C C . ILE A 1 96 ? -5.392 6.109 19.236 1.00 88.94 96 ILE A C 1
ATOM 632 O O . ILE A 1 96 ? -5.433 6.784 18.209 1.00 88.94 96 ILE A O 1
ATOM 636 N N . SER A 1 97 ? -4.280 6.008 19.968 1.00 93.06 97 SER A N 1
ATOM 637 C CA . SER A 1 97 ? -3.014 6.621 19.555 1.00 93.06 97 SER A CA 1
ATOM 638 C C . SER A 1 97 ? -2.474 6.005 18.258 1.00 93.06 97 SER A C 1
ATOM 640 O O . SER A 1 97 ? -2.682 4.820 17.979 1.00 93.06 97 SER A O 1
ATOM 642 N N . LEU A 1 98 ? -1.716 6.798 17.491 1.00 91.62 98 LEU A N 1
ATOM 643 C CA . LEU A 1 98 ? -1.105 6.370 16.225 1.00 91.62 98 LEU A CA 1
ATOM 644 C C . LEU A 1 98 ? -0.219 5.127 16.383 1.00 91.62 98 LEU A C 1
ATOM 646 O O . LEU A 1 98 ? -0.244 4.256 15.522 1.00 91.62 98 LEU A O 1
ATOM 650 N N . TRP A 1 99 ? 0.501 4.994 17.502 1.00 93.06 99 TRP A N 1
ATOM 651 C CA . TRP A 1 99 ? 1.319 3.809 17.782 1.00 93.06 99 TRP A CA 1
ATOM 652 C C . TRP A 1 99 ? 0.481 2.525 17.899 1.00 93.06 99 TRP A C 1
ATOM 654 O O . TRP A 1 99 ? 0.818 1.504 17.304 1.00 93.06 99 TRP A O 1
ATOM 664 N N . ARG A 1 100 ? -0.655 2.574 18.610 1.00 89.94 100 ARG A N 1
ATOM 665 C CA . ARG A 1 100 ? -1.567 1.420 18.728 1.00 89.94 100 ARG A CA 1
ATOM 666 C C . ARG A 1 100 ? -2.215 1.094 17.387 1.00 89.94 100 ARG A C 1
ATOM 668 O O . ARG A 1 100 ? -2.348 -0.075 17.041 1.00 89.94 100 ARG A O 1
ATOM 675 N N . ALA A 1 101 ? -2.581 2.115 16.616 1.00 88.31 101 ALA A N 1
ATOM 676 C CA . ALA A 1 101 ? -3.102 1.925 15.268 1.00 88.31 101 ALA A CA 1
ATOM 677 C C . ALA A 1 101 ? -2.059 1.299 14.327 1.00 88.31 101 ALA A C 1
ATOM 679 O O . ALA A 1 101 ? -2.400 0.397 13.566 1.00 88.31 101 ALA A O 1
ATOM 680 N N . ALA A 1 102 ? -0.791 1.710 14.424 1.00 90.44 102 ALA A N 1
ATOM 681 C CA . ALA A 1 102 ? 0.311 1.118 13.670 1.00 90.44 102 ALA A CA 1
ATOM 682 C C . ALA A 1 102 ? 0.525 -0.354 14.045 1.00 90.44 102 ALA A C 1
ATOM 684 O O . ALA A 1 102 ? 0.659 -1.191 13.157 1.00 90.44 102 ALA A O 1
ATOM 685 N N . ALA A 1 103 ? 0.471 -0.695 15.336 1.00 90.00 103 ALA A N 1
ATOM 686 C CA . ALA A 1 103 ? 0.552 -2.081 15.795 1.00 90.00 103 ALA A CA 1
ATOM 687 C C . ALA A 1 103 ? -0.625 -2.937 15.284 1.00 90.00 103 ALA A C 1
ATOM 689 O O . ALA A 1 103 ? -0.406 -4.043 14.791 1.00 90.00 103 ALA A O 1
ATOM 690 N N . ALA A 1 104 ? -1.862 -2.422 15.336 1.00 87.38 104 ALA A N 1
ATOM 691 C CA . ALA A 1 104 ? -3.032 -3.099 14.762 1.00 87.38 104 ALA A CA 1
ATOM 692 C C . ALA A 1 104 ? -2.889 -3.306 13.249 1.00 87.38 104 ALA A C 1
ATOM 694 O O . ALA A 1 104 ? -3.225 -4.374 12.734 1.00 87.38 104 ALA A O 1
ATOM 695 N N . TRP A 1 105 ? -2.384 -2.293 12.544 1.00 89.44 105 TRP A N 1
ATOM 696 C CA . TRP A 1 105 ? -2.139 -2.363 11.111 1.00 89.44 105 TRP A CA 1
ATOM 697 C C . TRP A 1 105 ? -1.069 -3.397 10.764 1.00 89.44 105 TRP A C 1
ATOM 699 O O . TRP A 1 105 ? -1.303 -4.241 9.901 1.00 89.44 105 TRP A O 1
ATOM 709 N N . LEU A 1 106 ? 0.057 -3.392 11.481 1.00 89.50 106 LEU A N 1
ATOM 710 C CA . LEU A 1 106 ? 1.152 -4.334 11.272 1.00 89.50 106 LEU A CA 1
ATOM 711 C C . LEU A 1 106 ? 0.700 -5.772 11.537 1.00 89.50 106 LEU A C 1
ATOM 713 O O . LEU A 1 106 ? 0.967 -6.654 10.726 1.00 89.50 106 LEU A O 1
ATOM 717 N N . LEU A 1 107 ? -0.040 -6.007 12.623 1.00 87.69 107 LEU A N 1
ATOM 718 C CA . LEU A 1 107 ? -0.596 -7.324 12.925 1.00 87.69 107 LEU A CA 1
ATOM 719 C C . LEU A 1 107 ? -1.534 -7.805 11.809 1.00 87.69 107 LEU A C 1
ATOM 721 O O . LEU A 1 107 ? -1.412 -8.939 11.348 1.00 87.69 107 LEU A O 1
ATOM 725 N N . ALA A 1 108 ? -2.440 -6.943 11.337 1.00 85.31 108 ALA A N 1
ATOM 726 C CA . ALA A 1 108 ? -3.330 -7.276 10.228 1.00 85.31 108 ALA A CA 1
ATOM 727 C C . ALA A 1 108 ? -2.548 -7.581 8.937 1.00 85.31 108 ALA A C 1
ATOM 729 O O . ALA A 1 108 ? -2.867 -8.550 8.248 1.00 85.31 108 ALA A O 1
ATOM 730 N N . ALA A 1 109 ? -1.508 -6.801 8.630 1.00 84.94 109 ALA A N 1
ATOM 731 C CA . ALA A 1 109 ? -0.651 -7.016 7.468 1.00 84.94 109 ALA A CA 1
ATOM 732 C C . ALA A 1 109 ? 0.092 -8.359 7.546 1.00 84.94 109 ALA A C 1
ATOM 734 O O . ALA A 1 109 ? 0.060 -9.125 6.585 1.00 84.94 109 ALA A O 1
ATOM 735 N N . LEU A 1 110 ? 0.692 -8.686 8.695 1.00 88.06 110 LEU A N 1
ATOM 736 C CA . LEU A 1 110 ? 1.391 -9.956 8.912 1.00 88.06 110 LEU A CA 1
ATOM 737 C C . LEU A 1 110 ? 0.457 -11.161 8.763 1.00 88.06 110 LEU A C 1
ATOM 739 O O . LEU A 1 110 ? 0.831 -12.142 8.125 1.00 88.06 110 LEU A O 1
ATOM 743 N N . ILE A 1 111 ? -0.770 -11.076 9.288 1.00 86.44 111 ILE A N 1
ATOM 744 C CA . ILE A 1 111 ? -1.780 -12.133 9.127 1.00 86.44 111 ILE A CA 1
ATOM 745 C C . ILE A 1 111 ? -2.121 -12.336 7.647 1.00 86.44 111 ILE A C 1
ATOM 747 O O . ILE A 1 111 ? -2.159 -13.471 7.177 1.00 86.44 111 ILE A O 1
ATOM 751 N N . VAL A 1 112 ? -2.344 -11.252 6.896 1.00 84.38 112 VAL A N 1
ATOM 752 C CA . VAL A 1 112 ? -2.664 -11.336 5.462 1.00 84.38 112 VAL A CA 1
ATOM 753 C C . VAL A 1 112 ? -1.495 -11.920 4.668 1.00 84.38 112 VAL A C 1
ATOM 755 O O . VAL A 1 112 ? -1.702 -12.836 3.876 1.00 84.38 112 VAL A O 1
ATOM 758 N N . ILE A 1 113 ? -0.274 -11.428 4.892 1.00 86.25 113 ILE A N 1
ATOM 759 C CA . ILE A 1 113 ? 0.930 -11.903 4.196 1.00 86.25 113 ILE A CA 1
ATOM 760 C C . ILE A 1 113 ? 1.183 -13.379 4.515 1.00 86.25 113 ILE A C 1
ATOM 762 O O . ILE A 1 113 ? 1.388 -14.170 3.598 1.00 86.25 113 ILE A O 1
ATOM 766 N N . GLY A 1 114 ? 1.115 -13.767 5.791 1.00 86.19 114 GLY A N 1
ATOM 767 C CA . GLY A 1 114 ? 1.300 -15.153 6.218 1.00 86.19 114 GLY A CA 1
ATOM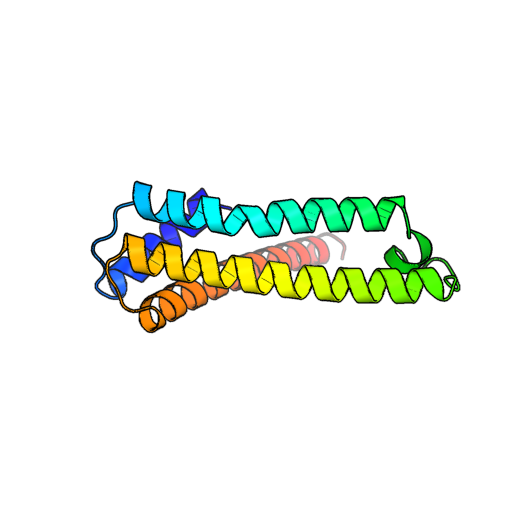 768 C C . GLY A 1 114 ? 0.252 -16.097 5.628 1.00 86.19 114 GLY A C 1
ATOM 769 O O . GLY A 1 114 ? 0.601 -17.168 5.135 1.00 86.19 114 GLY A O 1
ATOM 770 N N . ALA A 1 115 ? -1.020 -15.686 5.602 1.00 85.25 115 ALA A N 1
ATOM 771 C CA . ALA A 1 115 ? -2.094 -16.473 4.997 1.00 85.25 115 ALA A CA 1
ATOM 772 C C . ALA A 1 115 ? -1.894 -16.666 3.484 1.00 85.25 115 ALA A C 1
ATOM 774 O O . ALA A 1 115 ? -2.079 -17.770 2.973 1.00 85.25 115 ALA A O 1
ATOM 775 N N . LEU A 1 116 ? -1.478 -15.614 2.771 1.00 86.56 116 LEU A N 1
ATOM 776 C CA . LEU A 1 116 ? -1.166 -15.701 1.343 1.00 86.56 116 LEU A CA 1
ATOM 777 C C . LEU A 1 116 ? 0.045 -16.603 1.092 1.00 86.56 116 LEU A C 1
ATOM 779 O O . LEU A 1 116 ? -0.028 -17.484 0.240 1.00 86.56 116 LEU A O 1
ATOM 783 N N . ALA A 1 117 ? 1.128 -16.435 1.854 1.00 87.31 117 ALA A N 1
ATOM 784 C CA . ALA A 1 117 ? 2.322 -17.268 1.737 1.00 87.31 117 ALA A CA 1
ATOM 785 C C . ALA A 1 117 ? 2.003 -18.755 1.962 1.00 87.31 117 ALA A C 1
ATOM 787 O O . ALA A 1 117 ? 2.419 -19.599 1.169 1.00 87.31 117 ALA A O 1
ATOM 788 N N . ALA A 1 118 ? 1.202 -19.076 2.984 1.00 87.31 118 ALA A N 1
ATOM 789 C CA . ALA A 1 118 ? 0.750 -20.441 3.245 1.00 87.31 118 A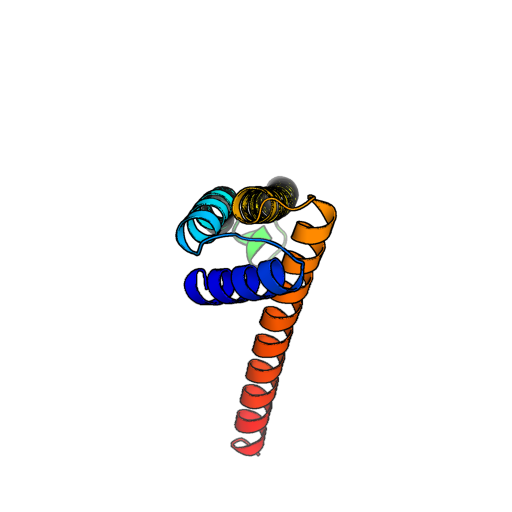LA A CA 1
ATOM 790 C C . ALA A 1 118 ? -0.106 -21.003 2.097 1.00 87.31 118 ALA A C 1
ATOM 792 O O . ALA A 1 118 ? 0.079 -22.155 1.702 1.00 87.31 118 ALA A O 1
ATOM 793 N N . ALA A 1 119 ? -1.007 -20.197 1.523 1.00 86.62 119 ALA A N 1
ATOM 794 C CA . ALA A 1 119 ? -1.822 -20.607 0.381 1.00 86.62 119 ALA A CA 1
ATOM 795 C C . ALA A 1 119 ? -0.968 -20.896 -0.866 1.00 86.62 119 ALA A C 1
ATOM 797 O O . ALA A 1 119 ? -1.157 -21.930 -1.506 1.00 86.62 119 ALA A O 1
ATOM 798 N N . PHE A 1 120 ? 0.007 -20.034 -1.179 1.00 87.06 120 PHE A N 1
ATOM 799 C CA . PHE A 1 120 ? 0.927 -20.248 -2.300 1.00 87.06 120 PHE A CA 1
ATOM 800 C C . PHE A 1 120 ? 1.824 -21.470 -2.089 1.00 87.06 120 PHE A C 1
ATOM 802 O O . PHE A 1 120 ? 1.963 -22.276 -3.006 1.00 87.06 120 PHE A O 1
ATOM 809 N N . ALA A 1 121 ? 2.378 -21.656 -0.888 1.00 87.88 121 ALA A N 1
ATOM 810 C CA . ALA A 1 121 ? 3.174 -22.837 -0.558 1.00 87.88 121 ALA A CA 1
ATOM 811 C C . ALA A 1 121 ? 2.351 -24.131 -0.681 1.00 87.88 121 ALA A C 1
ATOM 813 O O . ALA A 1 121 ? 2.815 -25.109 -1.264 1.00 87.88 121 ALA A O 1
ATOM 814 N N . SER A 1 122 ? 1.105 -24.118 -0.199 1.00 85.25 122 SER A N 1
ATOM 815 C CA . SER A 1 122 ? 0.192 -25.263 -0.309 1.00 85.25 122 SER A CA 1
ATOM 816 C C . SER A 1 122 ? -0.152 -25.573 -1.767 1.00 85.25 122 SER A C 1
ATOM 818 O O . SER A 1 122 ? -0.129 -26.731 -2.175 1.00 85.25 122 SER A O 1
ATOM 820 N N . ALA A 1 123 ? -0.431 -24.547 -2.577 1.00 85.69 123 ALA A N 1
ATOM 821 C CA . ALA A 1 123 ? -0.699 -24.712 -4.003 1.00 85.69 123 ALA A CA 1
ATOM 822 C C . ALA A 1 123 ? 0.525 -25.263 -4.752 1.00 85.69 123 ALA A C 1
ATOM 824 O O . AL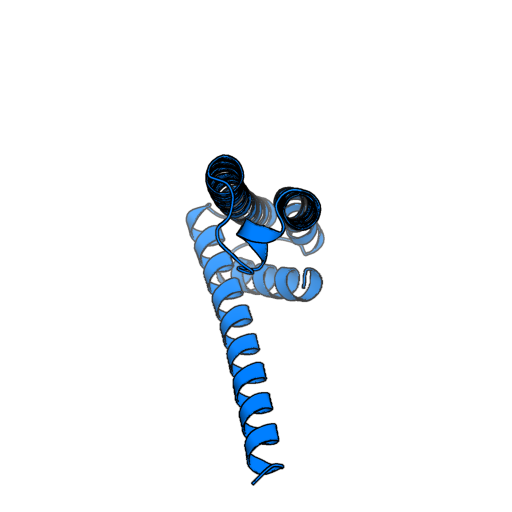A A 1 123 ? 0.388 -26.195 -5.541 1.00 85.69 123 ALA A O 1
ATOM 825 N N . ALA A 1 124 ? 1.720 -24.738 -4.468 1.00 83.62 124 ALA A N 1
ATOM 826 C CA . ALA A 1 124 ? 2.969 -25.222 -5.049 1.00 83.62 124 ALA A CA 1
ATOM 827 C C . ALA A 1 124 ? 3.236 -26.692 -4.685 1.00 83.62 124 ALA A C 1
ATOM 829 O O . ALA A 1 124 ? 3.580 -27.484 -5.560 1.00 83.62 124 ALA A O 1
ATOM 830 N N . LEU A 1 125 ? 3.002 -27.077 -3.424 1.00 88.69 125 LEU A N 1
ATOM 831 C CA . LEU A 1 125 ? 3.120 -28.462 -2.968 1.00 88.69 125 LEU A CA 1
ATOM 832 C C . LEU A 1 125 ? 2.135 -29.386 -3.699 1.00 88.69 125 LEU A C 1
ATOM 834 O O . LEU A 1 125 ? 2.531 -30.444 -4.174 1.00 88.69 125 LEU A O 1
ATOM 838 N N . LEU A 1 126 ? 0.869 -28.984 -3.839 1.00 88.12 126 LEU A N 1
ATOM 839 C CA . LEU A 1 126 ? -0.139 -29.771 -4.560 1.00 88.12 126 LEU A CA 1
ATOM 840 C C . LEU A 1 126 ? 0.208 -29.959 -6.043 1.00 88.12 126 LEU A C 1
ATOM 842 O O . LEU A 1 126 ? -0.050 -31.027 -6.592 1.00 88.12 126 LEU A O 1
ATOM 846 N N . ILE A 1 127 ? 0.790 -28.944 -6.689 1.00 88.38 127 ILE A N 1
ATOM 847 C CA . ILE A 1 127 ? 1.266 -29.038 -8.076 1.00 88.38 127 ILE A CA 1
ATOM 848 C C . ILE A 1 127 ? 2.451 -30.005 -8.163 1.00 88.38 127 ILE A C 1
ATOM 850 O O . ILE A 1 127 ? 2.443 -30.892 -9.013 1.00 88.38 127 ILE A O 1
ATOM 854 N N . ALA A 1 128 ? 3.429 -29.881 -7.261 1.00 84.56 128 ALA A N 1
ATOM 855 C CA . ALA A 1 128 ? 4.592 -30.764 -7.216 1.00 84.56 128 ALA A CA 1
ATOM 856 C C . ALA A 1 128 ? 4.198 -32.235 -6.994 1.00 84.56 128 ALA A C 1
ATOM 858 O O . ALA A 1 128 ? 4.733 -33.116 -7.655 1.00 84.56 128 ALA A O 1
ATOM 859 N N . LEU A 1 129 ? 3.212 -32.498 -6.128 1.00 88.12 129 LEU A N 1
ATOM 860 C CA . LEU A 1 129 ? 2.689 -33.845 -5.864 1.00 88.12 129 LEU A CA 1
ATOM 861 C C . LEU A 1 129 ? 1.851 -34.428 -7.017 1.00 88.12 129 LEU A C 1
ATOM 863 O O . LEU A 1 129 ? 1.624 -35.633 -7.043 1.00 88.12 129 LEU A O 1
ATOM 867 N N . ARG A 1 130 ? 1.354 -33.599 -7.946 1.00 78.69 130 ARG A N 1
ATOM 868 C CA . ARG A 1 130 ? 0.578 -34.040 -9.124 1.00 78.69 130 ARG A CA 1
ATOM 869 C C . ARG A 1 130 ? 1.420 -34.232 -10.384 1.00 78.69 130 ARG A C 1
ATOM 871 O O . ARG A 1 130 ? 0.949 -34.884 -11.309 1.00 78.69 130 ARG A O 1
ATOM 878 N N . GLY A 1 131 ? 2.588 -33.597 -10.451 1.00 67.12 131 GLY A N 1
ATOM 879 C CA . GLY A 1 131 ? 3.481 -33.609 -11.612 1.00 67.12 131 GLY A CA 1
ATOM 880 C C . GLY A 1 131 ? 4.724 -34.490 -11.458 1.00 67.12 131 GLY A C 1
ATOM 881 O O . GLY A 1 131 ? 5.614 -34.379 -12.300 1.00 67.12 131 GLY A O 1
ATOM 882 N N . GLY A 1 132 ? 4.805 -35.298 -10.394 1.00 48.44 132 GLY A N 1
ATOM 883 C CA . GLY A 1 132 ? 5.886 -36.251 -10.114 1.00 48.44 132 GLY A CA 1
ATOM 884 C C . GLY A 1 132 ? 5.427 -37.699 -10.168 1.00 48.44 132 GLY A C 1
ATOM 885 O O . GLY A 1 132 ? 4.214 -37.937 -9.970 1.00 48.44 132 GLY A O 1
#

Sequence (132 aa):
ALVIGGVLLRTAGRGLGGAGGAGAVRSGLAWAAAPQAAGLLIWLGQLALIPAASFGGGAAAPWQDLAAAICWGAHGLLGIASVALAVAGVAAAHHISLWRAAAAWLLAALIVIGALAAAFASAALLIALRGG